Protein AF-A0A8K0G6V4-F1 (afdb_monomer_lite)

Organism: Ignelater luminosus (NCBI:txid2038154)

Sequence (110 aa):
MFDECNIEEMDIKRMWDYFKDILRESAKLVYGVTKINKNKKETPRWNGEIKKEVKMKKEKGKRYPAESTNSRYNEYKEQRNKVKEMVKETKKKSWEDFREKMEENYFARY

Radius of gyration: 21.43 Å; chains: 1; bounding box: 47×24×61 Å

Foldseek 3Di:
DDPLDDPVPDDPVVVVVVLVVLLVVLVCQQQPDDDDDDDDGPRVLPDPVLVVLVVVLVVLVVVCVVPVDPVSVVVNVVSVVVSVVSSVVSNVVSVVSSVVSSVCVVPVND

pLDDT: mean 75.62, std 13.73, range [40.5, 92.75]

Secondary structure (DSSP, 8-state):
------GGG--HHHHHHHHHHHHHHHHHHHH----SSSS----GGG-HHHHHHHHHHHHHHHHHHHH--HHHHHHHHHHHHHHHHHHHHHHHHHHHHHHHHHHHHHHTT-

Structure (mmCIF, N/CA/C/O backbone):
data_AF-A0A8K0G6V4-F1
#
_entry.id   AF-A0A8K0G6V4-F1
#
loop_
_atom_site.group_PDB
_atom_site.id
_atom_site.type_symbol
_atom_site.label_atom_id
_atom_site.label_alt_id
_atom_site.label_comp_id
_atom_site.label_asym_id
_atom_site.label_entity_id
_atom_site.label_seq_id
_atom_site.pdbx_PDB_ins_code
_atom_site.Cartn_x
_atom_site.Cartn_y
_atom_site.Cartn_z
_atom_site.occupancy
_atom_site.B_iso_or_equiv
_atom_site.auth_seq_id
_atom_site.auth_comp_id
_atom_site.auth_asym_id
_atom_site.auth_atom_id
_atom_site.pdbx_PDB_model_num
ATOM 1 N N . MET A 1 1 ? 18.359 -11.298 -20.439 1.00 40.50 1 MET A N 1
ATOM 2 C CA . MET A 1 1 ? 19.479 -11.074 -21.367 1.00 40.50 1 MET A CA 1
ATOM 3 C C . MET A 1 1 ? 19.068 -9.886 -22.215 1.00 40.50 1 MET A C 1
ATOM 5 O O . MET A 1 1 ? 18.285 -10.060 -23.134 1.00 40.50 1 MET A O 1
ATOM 9 N N . PHE A 1 2 ? 19.403 -8.677 -21.768 1.00 47.03 2 PHE A N 1
ATOM 10 C CA . PHE A 1 2 ? 19.120 -7.453 -22.514 1.00 47.03 2 PHE A CA 1
ATOM 11 C C . PHE A 1 2 ? 20.472 -6.875 -22.888 1.00 47.03 2 PHE A C 1
ATOM 13 O O . PHE A 1 2 ? 21.186 -6.407 -22.003 1.00 47.03 2 PHE A O 1
ATOM 20 N N . ASP A 1 3 ? 20.807 -6.999 -24.170 1.00 45.59 3 ASP A N 1
ATOM 21 C CA . ASP A 1 3 ? 22.006 -6.424 -24.768 1.00 45.59 3 ASP A CA 1
ATOM 22 C C . ASP A 1 3 ? 22.134 -4.942 -24.392 1.00 45.59 3 ASP A C 1
ATOM 24 O O . ASP A 1 3 ? 21.137 -4.211 -24.263 1.00 45.59 3 ASP A O 1
ATOM 28 N N . GLU A 1 4 ? 23.378 -4.526 -24.177 1.00 53.75 4 GLU A N 1
ATOM 29 C CA . GLU A 1 4 ? 23.815 -3.140 -24.031 1.00 53.75 4 GLU A CA 1
ATOM 30 C C . GLU A 1 4 ? 23.344 -2.351 -25.263 1.00 53.75 4 GLU A C 1
ATOM 32 O O . GLU A 1 4 ? 23.960 -2.367 -26.321 1.00 53.75 4 GLU A O 1
ATOM 37 N N . CYS A 1 5 ? 22.170 -1.723 -25.163 1.00 50.25 5 CYS A N 1
ATOM 38 C CA . CYS A 1 5 ? 21.566 -0.995 -26.274 1.00 50.25 5 CYS A CA 1
ATOM 39 C C . CYS A 1 5 ? 21.985 0.466 -26.141 1.00 50.25 5 CYS A C 1
ATOM 41 O O . CYS A 1 5 ? 21.514 1.159 -25.233 1.00 50.25 5 CYS A O 1
ATOM 43 N N . ASN A 1 6 ? 22.888 0.888 -27.024 1.00 59.03 6 ASN A N 1
ATOM 44 C CA . ASN A 1 6 ? 23.411 2.242 -27.101 1.00 59.03 6 ASN A CA 1
ATOM 45 C C . ASN A 1 6 ? 22.287 3.194 -27.554 1.00 59.03 6 ASN A C 1
ATOM 47 O O . ASN A 1 6 ? 21.746 3.053 -28.652 1.00 59.03 6 ASN A O 1
ATOM 51 N N . ILE A 1 7 ? 21.868 4.108 -26.674 1.00 60.25 7 ILE A N 1
ATOM 52 C CA . ILE A 1 7 ? 20.683 4.964 -26.875 1.00 60.25 7 ILE A CA 1
ATOM 53 C C . ILE A 1 7 ? 20.889 5.932 -28.055 1.00 60.25 7 ILE A C 1
AT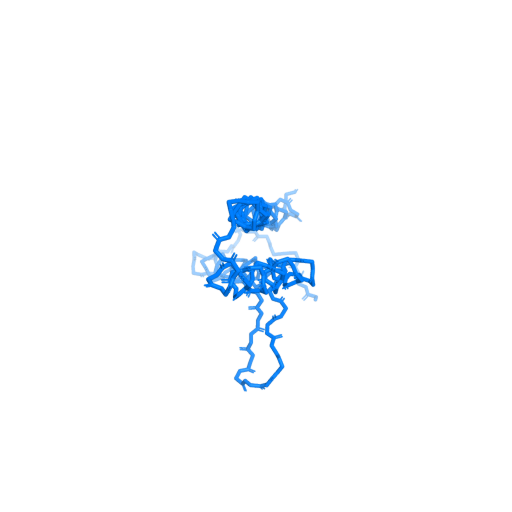OM 55 O O . ILE A 1 7 ? 19.922 6.318 -28.709 1.00 60.25 7 ILE A O 1
ATOM 59 N N . GLU A 1 8 ? 22.142 6.266 -28.366 1.00 61.62 8 GLU A N 1
ATOM 60 C CA . GLU A 1 8 ? 22.521 7.231 -29.405 1.00 61.62 8 GLU A CA 1
ATOM 61 C C . GLU A 1 8 ? 22.237 6.752 -30.842 1.00 61.62 8 GLU A C 1
ATOM 63 O O . GLU A 1 8 ? 22.117 7.575 -31.745 1.00 61.62 8 GLU A O 1
ATOM 68 N N . GLU A 1 9 ? 22.041 5.446 -31.061 1.00 64.75 9 GLU A N 1
ATOM 69 C CA . GLU A 1 9 ? 21.703 4.874 -32.378 1.00 64.75 9 GLU A CA 1
ATOM 70 C C . GLU A 1 9 ? 20.206 4.536 -32.538 1.00 64.75 9 GLU A C 1
ATOM 72 O O . GLU A 1 9 ? 19.779 3.950 -33.539 1.00 64.75 9 GLU A O 1
ATOM 77 N N . MET A 1 10 ? 19.370 4.865 -31.547 1.00 68.25 10 MET A N 1
ATOM 78 C CA . MET A 1 10 ? 17.959 4.483 -31.551 1.00 68.25 10 MET A CA 1
ATOM 79 C C . MET A 1 10 ? 17.080 5.515 -32.269 1.00 68.25 10 MET A C 1
ATOM 81 O O . MET A 1 10 ? 17.034 6.684 -31.907 1.00 68.25 10 MET A O 1
ATOM 85 N N . ASP A 1 11 ? 16.278 5.049 -33.231 1.00 82.38 11 ASP A N 1
ATOM 86 C CA . ASP A 1 11 ? 15.158 5.826 -33.775 1.00 82.38 11 ASP A CA 1
ATOM 87 C C . ASP A 1 11 ? 14.191 6.251 -32.648 1.00 82.38 11 ASP A C 1
ATOM 89 O O . ASP A 1 11 ? 13.949 5.497 -31.697 1.00 82.38 11 ASP A O 1
ATOM 93 N N . ILE A 1 12 ? 13.582 7.434 -32.781 1.00 82.56 12 ILE A N 1
ATOM 94 C CA . ILE A 1 12 ? 12.685 8.059 -31.790 1.00 82.56 12 ILE A CA 1
ATOM 95 C C . ILE A 1 12 ? 11.589 7.085 -31.350 1.00 82.56 12 ILE A C 1
ATOM 97 O O . ILE A 1 12 ? 11.230 7.014 -30.172 1.00 82.56 12 ILE A O 1
ATOM 101 N N . LYS A 1 13 ? 11.071 6.285 -32.288 1.00 81.94 13 LYS A N 1
ATOM 102 C CA . LYS A 1 13 ? 10.049 5.278 -31.997 1.00 81.94 13 LYS A CA 1
ATOM 103 C C . LYS A 1 13 ? 10.555 4.203 -31.033 1.00 81.94 13 LYS A C 1
ATOM 105 O O . LYS A 1 13 ? 9.843 3.842 -30.098 1.00 81.94 13 LYS A O 1
ATOM 110 N N . ARG A 1 14 ? 11.791 3.730 -31.221 1.00 79.62 14 ARG A N 1
ATOM 111 C CA . ARG A 1 14 ? 12.423 2.743 -30.335 1.00 79.62 14 ARG A CA 1
ATOM 112 C C . ARG A 1 14 ? 12.748 3.342 -28.971 1.00 79.62 14 ARG A C 1
ATOM 114 O O . ARG A 1 14 ? 12.519 2.674 -27.967 1.00 79.62 14 ARG A O 1
ATOM 121 N N . MET A 1 15 ? 13.215 4.592 -28.917 1.00 79.75 15 MET A N 1
ATOM 122 C CA . MET A 1 15 ? 13.421 5.298 -27.643 1.00 79.75 15 MET A CA 1
ATOM 123 C C . MET A 1 15 ? 12.111 5.414 -26.857 1.00 79.75 15 MET A C 1
ATOM 125 O O . MET A 1 15 ? 12.074 5.179 -25.649 1.00 79.75 15 MET A O 1
ATOM 129 N N . TRP A 1 16 ? 11.012 5.725 -27.548 1.00 83.44 16 TRP A N 1
ATOM 130 C CA . TRP A 1 16 ? 9.694 5.824 -26.931 1.00 83.44 16 TRP A CA 1
ATOM 131 C C . TRP A 1 16 ? 9.171 4.477 -26.423 1.00 83.44 16 TRP A C 1
ATOM 133 O O . TRP A 1 16 ? 8.609 4.400 -25.328 1.00 83.44 16 TRP A O 1
ATOM 143 N N . ASP A 1 17 ? 9.350 3.405 -27.197 1.00 83.69 17 ASP A N 1
ATOM 144 C CA . ASP A 1 17 ? 8.994 2.050 -26.771 1.00 83.69 17 ASP A CA 1
ATOM 145 C C . ASP A 1 17 ? 9.796 1.624 -25.535 1.00 83.69 17 ASP A C 1
ATOM 147 O O . ASP A 1 17 ? 9.207 1.174 -24.551 1.00 83.69 17 ASP A O 1
ATOM 151 N N . TYR A 1 18 ? 11.100 1.900 -25.525 1.00 80.75 18 TYR A N 1
ATOM 152 C CA . TYR A 1 18 ? 11.975 1.628 -24.387 1.00 80.75 18 TYR A CA 1
ATOM 153 C C . TYR A 1 18 ? 11.564 2.391 -23.120 1.00 80.75 18 TYR A C 1
ATOM 155 O O . TYR A 1 18 ? 11.424 1.801 -22.048 1.00 80.75 18 TYR A O 1
ATOM 163 N N . PHE A 1 19 ? 11.285 3.693 -23.235 1.00 82.62 19 PHE A N 1
ATOM 164 C CA . PHE A 1 19 ? 10.811 4.497 -22.106 1.00 82.62 19 PHE A CA 1
ATOM 165 C C . PHE A 1 19 ? 9.507 3.948 -21.511 1.00 82.62 19 PHE A C 1
ATOM 167 O O . PHE A 1 19 ? 9.363 3.849 -20.289 1.00 82.62 19 PHE A O 1
ATOM 174 N N . LYS A 1 20 ? 8.554 3.549 -22.366 1.00 85.31 20 LYS A N 1
ATOM 175 C CA . LYS A 1 20 ? 7.296 2.936 -21.913 1.00 85.31 20 LYS A CA 1
ATOM 176 C C . LYS A 1 20 ? 7.536 1.632 -21.160 1.00 85.31 20 LYS A C 1
ATOM 178 O O . LYS A 1 20 ? 6.799 1.354 -20.213 1.00 85.31 20 LYS A O 1
ATOM 183 N N . ASP A 1 21 ? 8.530 0.850 -21.562 1.00 84.50 21 ASP A N 1
ATOM 184 C CA . ASP A 1 21 ? 8.856 -0.408 -20.899 1.00 84.50 21 ASP A CA 1
ATOM 185 C C . ASP A 1 21 ? 9.514 -0.180 -19.535 1.00 84.50 21 ASP A C 1
ATOM 187 O O . ASP A 1 21 ? 9.054 -0.776 -18.560 1.00 84.50 21 ASP A O 1
ATOM 191 N N . ILE A 1 22 ? 10.458 0.763 -19.407 1.00 82.88 22 ILE A N 1
ATOM 192 C CA . ILE A 1 22 ? 10.994 1.166 -18.091 1.00 82.88 22 ILE A CA 1
ATOM 193 C C . ILE A 1 22 ? 9.855 1.637 -17.182 1.00 82.88 22 ILE A C 1
ATOM 195 O O . ILE A 1 22 ? 9.731 1.188 -16.043 1.00 82.88 22 ILE A O 1
ATOM 199 N N . LEU A 1 23 ? 8.975 2.503 -17.691 1.00 84.00 23 LEU A N 1
ATOM 200 C CA . LEU A 1 23 ? 7.850 3.025 -16.918 1.00 84.00 23 LEU A CA 1
ATOM 201 C C . LEU A 1 23 ? 6.920 1.899 -16.450 1.00 84.00 23 LEU A C 1
ATOM 203 O O . LEU A 1 23 ? 6.461 1.902 -15.303 1.00 84.00 23 LEU A O 1
ATOM 207 N N . ARG A 1 24 ? 6.655 0.912 -17.314 1.00 83.31 24 ARG A N 1
ATOM 208 C CA . ARG A 1 24 ? 5.861 -0.272 -16.967 1.00 83.31 24 ARG A CA 1
ATOM 209 C C . ARG A 1 24 ? 6.543 -1.117 -15.901 1.00 83.31 24 ARG A C 1
ATOM 211 O O . ARG A 1 24 ? 5.870 -1.471 -14.936 1.00 83.31 24 ARG A O 1
ATOM 218 N N . GLU A 1 25 ? 7.826 -1.438 -16.045 1.00 80.88 25 GLU A N 1
ATOM 219 C CA . GLU A 1 25 ? 8.558 -2.252 -15.065 1.00 80.88 25 GLU A CA 1
ATOM 220 C C . GLU A 1 25 ? 8.646 -1.555 -13.702 1.00 80.88 25 GLU A C 1
ATOM 222 O O . GLU A 1 25 ? 8.273 -2.148 -12.685 1.00 80.88 25 GLU A O 1
ATOM 227 N N . SER A 1 26 ? 8.982 -0.264 -13.673 1.00 79.56 26 SER A N 1
ATOM 228 C CA . SER A 1 26 ? 8.976 0.540 -12.444 1.00 79.56 26 SER A CA 1
ATOM 229 C C . SER A 1 26 ? 7.586 0.565 -11.793 1.00 79.56 26 SER A C 1
ATOM 231 O O . SER A 1 26 ? 7.446 0.421 -10.576 1.00 79.56 26 SER A O 1
ATOM 233 N N . ALA A 1 27 ? 6.511 0.663 -12.585 1.00 79.00 27 ALA A N 1
ATOM 234 C CA . ALA A 1 27 ? 5.147 0.666 -12.054 1.00 79.00 27 ALA A CA 1
ATOM 235 C C . ALA A 1 27 ? 4.734 -0.692 -11.457 1.00 79.00 27 ALA A C 1
ATOM 237 O O . ALA A 1 27 ? 3.994 -0.729 -10.465 1.00 79.00 27 ALA A O 1
ATOM 238 N N . LYS A 1 28 ? 5.212 -1.811 -12.020 1.00 78.81 28 LYS A N 1
ATOM 239 C CA . LYS A 1 28 ? 4.941 -3.157 -11.489 1.00 78.81 28 LYS A CA 1
ATOM 240 C C . LYS A 1 28 ? 5.483 -3.329 -10.069 1.00 78.81 28 LYS A C 1
ATOM 242 O O . LYS A 1 28 ? 4.804 -3.961 -9.258 1.00 78.81 28 LYS A O 1
ATOM 247 N N . LEU A 1 29 ? 6.629 -2.722 -9.753 1.00 72.31 29 LEU A N 1
ATOM 248 C CA . LEU A 1 29 ? 7.223 -2.748 -8.411 1.00 72.31 29 LEU A CA 1
ATOM 249 C C . LEU A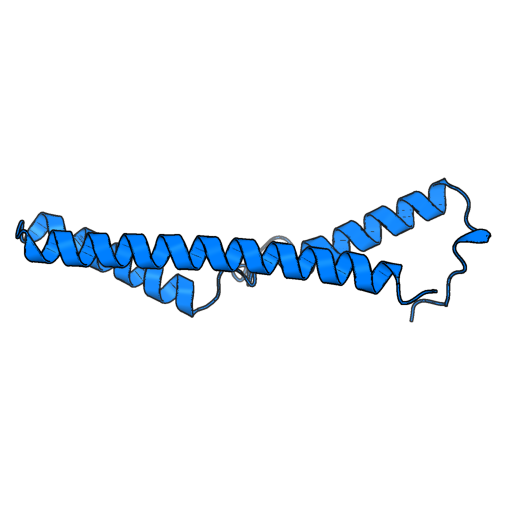 1 29 ? 6.330 -2.048 -7.377 1.00 72.31 29 LEU A C 1
ATOM 251 O O . LEU A 1 29 ? 6.120 -2.561 -6.284 1.00 72.31 29 LEU A O 1
ATOM 255 N N . VAL A 1 30 ? 5.722 -0.918 -7.740 1.00 71.19 30 VAL A N 1
ATOM 256 C CA . VAL A 1 30 ? 4.888 -0.126 -6.818 1.00 71.19 30 VAL A CA 1
ATOM 257 C C . VAL A 1 30 ? 3.487 -0.698 -6.643 1.00 71.19 30 VAL A C 1
ATOM 259 O O . VAL A 1 30 ? 2.941 -0.731 -5.536 1.00 71.19 30 VAL A O 1
ATOM 262 N N . TYR A 1 31 ? 2.854 -1.087 -7.750 1.00 70.38 31 TYR A N 1
ATOM 263 C CA . TYR A 1 31 ? 1.422 -1.383 -7.782 1.00 70.38 31 TYR A CA 1
ATOM 264 C C . TYR A 1 31 ? 1.110 -2.887 -7.698 1.00 70.38 31 TYR A C 1
ATOM 266 O O . TYR A 1 31 ? -0.019 -3.251 -7.331 1.00 70.38 31 TYR A O 1
ATOM 274 N N . GLY A 1 32 ? 2.109 -3.749 -7.921 1.00 64.88 32 GLY A N 1
ATOM 275 C CA . GLY A 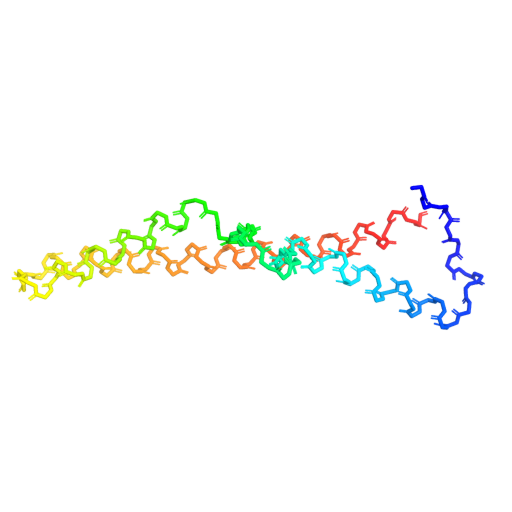1 32 ? 1.957 -5.198 -8.039 1.00 64.88 32 GLY A CA 1
ATOM 276 C C . GLY A 1 32 ? 1.266 -5.598 -9.349 1.00 64.88 32 GLY A C 1
ATOM 277 O O . GLY A 1 32 ? 0.430 -4.868 -9.884 1.00 64.88 32 GLY A O 1
ATOM 278 N N . VAL A 1 33 ? 1.592 -6.779 -9.877 1.00 64.75 33 VAL A N 1
ATOM 279 C CA . VAL A 1 33 ? 1.033 -7.290 -11.145 1.00 64.75 33 VAL A CA 1
ATOM 280 C C . VAL A 1 33 ? -0.123 -8.248 -10.864 1.00 64.75 33 VAL A C 1
ATOM 282 O O . VAL A 1 33 ? -0.093 -9.007 -9.899 1.00 64.75 33 VAL A O 1
ATOM 285 N N . THR A 1 34 ? -1.174 -8.241 -11.686 1.00 57.53 34 THR 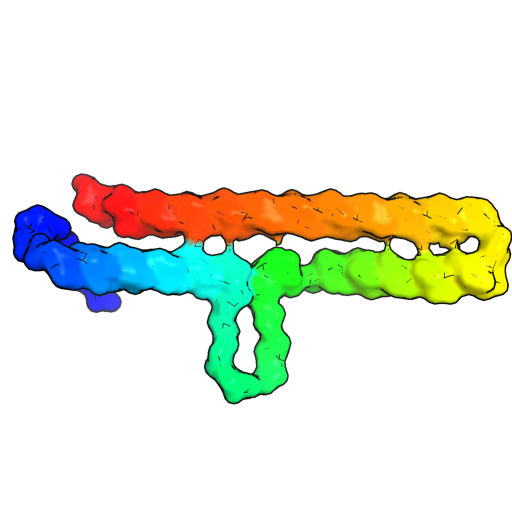A N 1
ATOM 286 C CA . THR A 1 34 ? -2.243 -9.250 -11.606 1.00 57.53 34 THR A CA 1
ATOM 287 C C . THR A 1 34 ? -2.612 -9.728 -13.004 1.00 57.53 34 THR A C 1
ATOM 289 O O . THR A 1 34 ? -3.126 -8.954 -13.806 1.00 57.53 34 THR A O 1
ATOM 292 N N . LYS A 1 35 ? -2.398 -11.019 -13.282 1.00 54.94 35 LYS A N 1
ATOM 293 C CA . LYS A 1 35 ? -3.091 -11.725 -14.364 1.00 54.94 35 LYS A CA 1
ATOM 294 C C . LYS A 1 35 ? -4.409 -12.221 -13.783 1.00 54.94 35 LYS A C 1
ATOM 296 O O . LYS A 1 35 ? -4.394 -13.065 -12.902 1.00 54.94 35 LYS A O 1
ATOM 301 N N . ILE A 1 36 ? -5.503 -11.580 -14.185 1.00 55.81 36 ILE A N 1
ATOM 302 C CA . ILE A 1 36 ? -6.896 -12.056 -14.167 1.00 55.81 36 ILE A CA 1
ATOM 303 C C . ILE A 1 36 ? -7.106 -13.317 -13.272 1.00 55.81 36 ILE A C 1
ATOM 305 O O . ILE A 1 36 ? -7.204 -14.423 -13.787 1.00 55.81 36 ILE A O 1
ATOM 309 N N . ASN A 1 37 ? -7.196 -13.123 -11.937 1.00 48.88 37 ASN A N 1
ATOM 310 C CA . ASN A 1 37 ? -7.580 -14.087 -10.866 1.00 48.88 37 ASN A CA 1
ATOM 311 C C . ASN A 1 37 ? -6.554 -15.198 -10.448 1.00 48.88 37 ASN A C 1
ATOM 313 O O . ASN A 1 37 ? -5.970 -15.845 -11.299 1.00 48.88 37 ASN A O 1
ATOM 317 N N . LYS A 1 38 ? -6.284 -15.547 -9.162 1.00 49.16 38 LYS A N 1
ATOM 318 C CA . LYS A 1 38 ? -7.130 -15.518 -7.935 1.00 49.16 38 LYS A CA 1
ATOM 319 C C . LYS A 1 38 ? -6.469 -15.197 -6.569 1.00 49.16 38 LYS A C 1
ATOM 321 O O . LYS A 1 38 ? -7.223 -15.062 -5.610 1.00 49.16 38 LYS A O 1
ATOM 326 N N . ASN A 1 39 ? -5.154 -15.030 -6.407 1.00 51.34 39 ASN A N 1
ATOM 327 C CA . ASN A 1 39 ? -4.594 -14.742 -5.069 1.00 51.34 39 ASN A CA 1
ATOM 328 C C . ASN A 1 39 ? -4.148 -13.281 -4.928 1.00 51.34 39 ASN A C 1
ATOM 330 O O . ASN A 1 39 ? -3.460 -12.733 -5.783 1.00 51.34 39 ASN A O 1
ATOM 334 N N . LYS A 1 40 ? -4.675 -12.637 -3.874 1.00 55.34 40 LYS A N 1
ATOM 335 C CA . LYS A 1 40 ? -4.640 -11.192 -3.595 1.00 55.34 40 LYS A CA 1
ATOM 336 C C . LYS A 1 40 ? -3.277 -10.564 -3.876 1.00 55.34 40 LYS A C 1
ATOM 338 O O . LYS A 1 40 ? -2.264 -11.068 -3.414 1.00 55.34 40 LYS A O 1
ATOM 343 N N . LYS A 1 41 ? -3.313 -9.387 -4.513 1.00 55.19 41 LYS A N 1
ATOM 344 C CA . LYS A 1 41 ? -2.169 -8.488 -4.711 1.00 55.19 41 LYS A CA 1
ATOM 345 C C . LYS A 1 41 ? -1.275 -8.438 -3.469 1.00 55.19 41 LYS A C 1
ATOM 347 O O . LYS A 1 41 ? -1.710 -7.966 -2.413 1.00 55.19 41 LYS A O 1
ATOM 352 N N . GLU A 1 42 ? -0.015 -8.807 -3.634 1.00 55.41 42 GLU A N 1
ATOM 353 C CA . GLU A 1 42 ? 1.062 -8.321 -2.779 1.00 55.41 42 GLU A CA 1
ATOM 354 C C . GLU A 1 42 ? 1.545 -6.999 -3.364 1.00 55.41 42 GLU A C 1
ATOM 356 O O . GLU A 1 42 ? 2.629 -6.887 -3.917 1.00 55.41 42 GLU A O 1
ATOM 361 N N . THR A 1 43 ? 0.688 -5.974 -3.317 1.00 63.12 43 THR A N 1
ATOM 362 C CA . THR A 1 43 ? 1.208 -4.619 -3.491 1.00 63.12 43 THR A CA 1
ATOM 363 C C . THR A 1 43 ? 2.134 -4.385 -2.299 1.00 63.12 43 THR A C 1
ATOM 365 O O . THR A 1 43 ? 1.636 -4.505 -1.175 1.00 63.12 43 THR A O 1
ATOM 368 N N . PRO A 1 44 ? 3.423 -4.052 -2.482 1.00 65.19 44 PRO A N 1
ATOM 369 C CA . PRO A 1 44 ? 4.367 -3.926 -1.365 1.00 65.19 44 PRO A CA 1
ATOM 370 C C . PRO A 1 44 ? 3.872 -2.970 -0.275 1.00 65.19 44 PRO A C 1
ATOM 372 O O . PRO A 1 44 ? 4.037 -3.219 0.918 1.00 65.19 44 PRO A O 1
ATOM 375 N N . ARG A 1 45 ? 3.106 -1.944 -0.674 1.00 66.06 45 ARG A N 1
ATOM 376 C CA . ARG A 1 45 ? 2.449 -1.001 0.245 1.00 66.06 45 ARG A CA 1
ATOM 377 C C . ARG A 1 45 ? 1.324 -1.578 1.122 1.00 66.06 45 ARG A C 1
ATOM 379 O O . ARG A 1 45 ? 0.771 -0.873 1.958 1.00 66.06 45 ARG A O 1
ATOM 386 N N . TRP A 1 46 ? 0.918 -2.824 0.892 1.00 69.62 46 TRP A N 1
ATOM 387 C CA . TRP A 1 46 ? -0.092 -3.576 1.643 1.00 69.62 46 TRP A CA 1
ATOM 388 C C . TRP A 1 46 ? 0.555 -4.790 2.319 1.00 69.62 46 TRP A C 1
ATOM 390 O O . TRP A 1 46 ? 0.104 -5.935 2.166 1.00 69.62 46 TRP A O 1
ATOM 400 N N . ASN A 1 47 ? 1.617 -4.526 3.078 1.00 76.06 47 ASN A N 1
ATOM 401 C CA . ASN A 1 47 ? 2.313 -5.531 3.869 1.00 76.06 47 ASN A CA 1
ATOM 402 C C . ASN A 1 47 ? 1.429 -6.081 5.016 1.00 76.06 47 ASN A C 1
ATOM 404 O O . ASN A 1 47 ? 0.344 -5.563 5.323 1.00 76.06 47 ASN A O 1
ATOM 408 N N . GLY A 1 48 ? 1.867 -7.190 5.619 1.00 79.19 48 GLY A N 1
ATOM 409 C CA . GLY A 1 48 ? 1.140 -7.859 6.704 1.00 79.19 48 GLY A CA 1
ATOM 410 C C . GLY A 1 48 ? 0.905 -6.961 7.924 1.00 79.19 48 GLY A C 1
ATOM 411 O O . GLY A 1 48 ? -0.137 -7.061 8.571 1.00 79.19 48 GLY A O 1
ATOM 412 N N . GLU A 1 49 ? 1.824 -6.035 8.184 1.00 83.25 49 GLU A N 1
ATOM 413 C CA . GLU A 1 49 ? 1.772 -5.100 9.306 1.00 83.25 49 GLU A CA 1
ATOM 414 C C . GLU A 1 49 ? 0.646 -4.066 9.154 1.00 83.25 49 GLU A C 1
ATOM 416 O O . GLU A 1 49 ? -0.235 -3.978 10.011 1.00 83.25 49 GLU A O 1
ATOM 421 N N . ILE A 1 50 ? 0.562 -3.371 8.014 1.00 84.88 50 ILE A N 1
ATOM 422 C CA . ILE A 1 50 ? -0.522 -2.414 7.734 1.00 84.88 50 ILE A CA 1
ATOM 423 C C . ILE A 1 50 ? -1.875 -3.128 7.745 1.00 84.88 50 ILE A C 1
ATOM 425 O O . ILE A 1 50 ? -2.861 -2.608 8.274 1.00 84.88 50 ILE A O 1
ATOM 429 N N . LYS A 1 51 ? -1.942 -4.351 7.203 1.00 85.06 51 LYS A N 1
ATOM 430 C CA . LYS A 1 51 ? -3.159 -5.178 7.242 1.00 85.06 51 LYS A CA 1
ATOM 431 C C . LYS A 1 51 ? -3.582 -5.494 8.682 1.00 85.06 51 LYS A C 1
ATOM 433 O O . LYS A 1 51 ? -4.772 -5.378 8.993 1.00 85.06 51 LYS A O 1
ATOM 438 N N . LYS A 1 52 ? -2.634 -5.852 9.555 1.00 88.19 52 LYS A N 1
ATOM 439 C CA . LYS A 1 52 ? -2.870 -6.120 10.984 1.00 88.19 52 LYS A CA 1
ATOM 440 C C . LYS A 1 52 ? -3.412 -4.878 11.692 1.00 88.19 52 LYS A C 1
ATOM 442 O O . LYS A 1 52 ? -4.441 -4.948 12.359 1.00 88.19 52 LYS A O 1
ATOM 447 N N . GLU A 1 53 ? -2.801 -3.725 11.464 1.00 89.94 53 GLU A N 1
ATOM 448 C CA . GLU A 1 53 ? -3.177 -2.464 12.109 1.00 89.94 53 GLU A CA 1
ATOM 449 C C . GLU A 1 53 ? -4.523 -1.914 11.603 1.00 89.94 53 GLU A C 1
ATOM 451 O O . GLU A 1 53 ? -5.321 -1.373 12.376 1.00 89.94 53 GLU A O 1
ATOM 456 N N . VAL A 1 54 ? -4.843 -2.118 10.320 1.00 88.94 54 VAL A N 1
ATOM 457 C CA . VAL A 1 54 ? -6.175 -1.834 9.759 1.00 88.94 54 VAL A CA 1
ATOM 458 C C . VAL A 1 54 ? -7.234 -2.763 10.357 1.00 88.94 54 VAL A C 1
ATOM 460 O O . VAL A 1 54 ? -8.354 -2.315 10.621 1.00 88.94 54 VAL A O 1
ATOM 463 N N . LYS A 1 55 ? -6.906 -4.040 10.594 1.00 90.81 55 LYS A N 1
ATOM 464 C CA . LYS A 1 55 ? -7.805 -4.981 11.277 1.00 90.81 55 LYS A CA 1
ATOM 465 C C . LYS A 1 55 ? -8.078 -4.517 12.711 1.00 90.81 55 LYS A C 1
ATOM 467 O O . LYS A 1 55 ? -9.243 -4.376 13.074 1.00 90.81 55 LYS A O 1
ATOM 472 N N . MET A 1 56 ? -7.038 -4.146 13.458 1.00 89.31 56 MET A N 1
ATOM 473 C CA . MET A 1 56 ? -7.166 -3.592 14.814 1.00 89.31 56 MET A CA 1
ATOM 474 C C . MET A 1 56 ? -7.988 -2.299 14.843 1.00 89.31 56 MET A C 1
ATOM 476 O O . MET A 1 56 ? -8.852 -2.134 15.701 1.00 89.31 56 MET A O 1
ATOM 480 N N . LYS A 1 57 ? -7.796 -1.395 13.869 1.00 91.75 57 LYS A N 1
ATOM 481 C CA . LYS A 1 57 ? -8.637 -0.196 13.715 1.00 91.75 57 LYS A CA 1
ATOM 482 C C . LYS A 1 57 ? -10.114 -0.566 13.566 1.00 91.75 57 LYS A C 1
ATOM 484 O O . LYS A 1 57 ? -10.963 0.065 14.192 1.00 91.75 57 LYS A O 1
ATOM 489 N N . LYS A 1 58 ? -10.431 -1.564 12.733 1.00 89.31 58 LYS A N 1
ATOM 490 C CA . LYS A 1 58 ? -11.814 -2.030 12.536 1.00 89.31 58 LYS A CA 1
ATOM 491 C C . LYS A 1 58 ? -12.387 -2.644 13.812 1.00 89.31 58 LYS A C 1
ATOM 493 O O . LYS A 1 58 ? -13.538 -2.378 14.130 1.00 89.31 58 LYS A O 1
ATOM 498 N N . GLU A 1 59 ? -11.603 -3.432 14.539 1.00 89.06 59 GLU A N 1
ATOM 499 C CA . GLU A 1 59 ? -12.019 -4.038 15.809 1.00 89.06 59 GLU A CA 1
ATOM 500 C C . GLU A 1 59 ? -12.305 -2.974 16.877 1.00 89.06 59 GLU A C 1
ATOM 502 O O . GLU A 1 59 ? -13.389 -2.973 17.456 1.00 89.06 59 GLU A O 1
ATOM 507 N N . LYS A 1 60 ? -11.402 -2.003 17.067 1.00 86.00 60 LYS A N 1
ATOM 508 C CA . LYS A 1 60 ? -11.611 -0.875 17.994 1.00 86.00 60 LYS A CA 1
ATOM 509 C C . LYS A 1 60 ? -12.811 -0.010 17.592 1.00 86.00 60 LYS A C 1
ATOM 511 O O . LYS A 1 60 ? -13.616 0.358 18.441 1.00 86.00 60 LYS A O 1
ATOM 516 N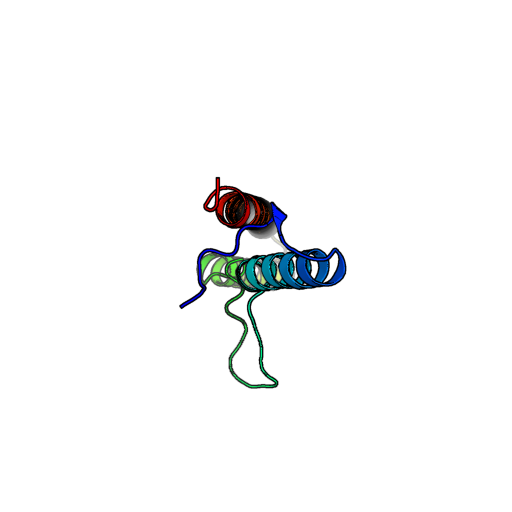 N . GLY A 1 61 ? -12.984 0.244 16.293 1.00 85.31 61 GLY A N 1
ATOM 517 C CA . GLY A 1 61 ? -14.131 0.988 15.766 1.00 85.31 61 GLY A CA 1
ATOM 518 C C . GLY A 1 61 ? -15.476 0.276 15.951 1.00 85.31 61 GLY A C 1
ATOM 519 O O . GLY A 1 61 ? -16.492 0.948 16.061 1.00 85.31 61 GLY A O 1
ATOM 520 N N . LYS A 1 62 ? -15.495 -1.063 16.023 1.00 86.25 62 LYS A N 1
ATOM 521 C CA . LYS A 1 62 ? -16.700 -1.844 16.358 1.00 86.25 62 LYS A CA 1
ATOM 522 C C . LYS A 1 62 ? -17.007 -1.856 17.856 1.00 86.25 62 LYS A C 1
ATOM 524 O O . LYS A 1 62 ? -18.171 -1.947 18.220 1.00 86.25 62 LYS A O 1
ATOM 529 N N . ARG A 1 63 ? -15.981 -1.786 18.710 1.00 80.69 63 ARG A N 1
ATOM 530 C CA . ARG A 1 63 ? -16.134 -1.795 20.176 1.00 80.69 63 ARG A CA 1
ATOM 531 C C . ARG A 1 63 ? -16.604 -0.451 20.730 1.00 80.69 63 ARG A C 1
ATOM 533 O O . ARG A 1 63 ? -17.421 -0.427 21.640 1.00 80.69 63 ARG A O 1
ATOM 540 N N . TYR A 1 64 ? -16.135 0.659 20.162 1.00 74.94 64 TYR A N 1
ATOM 541 C CA . TYR A 1 64 ? -16.487 2.001 20.638 1.00 74.94 64 TYR A CA 1
ATOM 542 C C . TYR A 1 64 ? -18.011 2.271 20.726 1.00 74.94 64 TYR A C 1
ATOM 544 O O . TYR A 1 64 ? -18.452 2.701 21.792 1.00 74.94 64 TYR A O 1
ATOM 552 N N . PRO A 1 65 ? -18.833 1.984 19.694 1.00 69.69 65 PRO A N 1
ATOM 553 C CA . PRO A 1 65 ? -20.274 2.241 19.743 1.00 69.69 65 PRO A CA 1
ATOM 554 C C . PRO A 1 65 ? -21.025 1.385 20.770 1.00 69.69 65 PRO A C 1
ATOM 556 O O . PRO A 1 65 ? -22.107 1.771 21.192 1.00 69.69 65 PRO A O 1
ATOM 559 N N . ALA A 1 66 ? -20.472 0.230 21.155 1.00 65.88 66 ALA A N 1
ATOM 560 C CA . ALA A 1 66 ? -21.112 -0.705 22.079 1.00 65.88 66 ALA A CA 1
ATOM 561 C C . ALA A 1 66 ? -20.896 -0.339 23.559 1.00 65.88 66 ALA A C 1
ATOM 563 O O . ALA A 1 66 ? -21.733 -0.660 24.392 1.00 65.88 66 ALA A O 1
ATOM 564 N N . GLU A 1 67 ? -19.789 0.336 23.890 1.00 63.03 67 GLU A N 1
ATOM 565 C CA . GLU A 1 67 ? -19.392 0.629 25.279 1.00 63.03 67 GLU A CA 1
ATOM 566 C C . GLU A 1 67 ? -19.363 2.140 25.603 1.00 63.03 67 GLU A C 1
ATOM 568 O O . GLU A 1 67 ? -19.064 2.505 26.736 1.00 63.03 67 GLU A O 1
ATOM 573 N N . SER A 1 68 ? -19.633 3.016 24.617 1.00 63.09 68 SER A N 1
ATOM 574 C CA . SER A 1 68 ? -19.757 4.496 24.667 1.00 63.09 68 SER A CA 1
ATOM 575 C C . SER A 1 68 ? -18.900 5.243 25.710 1.00 63.09 68 SER A C 1
ATOM 577 O O . SER A 1 68 ? -19.299 6.275 26.251 1.00 63.09 68 SER A O 1
ATOM 579 N N . THR A 1 69 ? -17.693 4.748 25.983 1.00 75.19 69 THR A N 1
ATOM 580 C CA . THR A 1 69 ? -16.782 5.311 26.982 1.00 75.19 69 THR A CA 1
ATOM 581 C C . THR A 1 69 ? -15.716 6.153 26.287 1.00 75.19 69 THR A C 1
ATOM 583 O O . THR A 1 69 ? -15.134 5.736 25.281 1.00 75.19 69 THR A O 1
ATOM 586 N N . ASN A 1 70 ? -15.408 7.327 26.844 1.00 76.19 70 ASN A N 1
ATOM 587 C CA . ASN A 1 70 ? -14.458 8.283 26.262 1.00 76.19 70 ASN A CA 1
ATOM 588 C C . ASN A 1 70 ? -13.041 7.685 26.073 1.00 76.19 70 ASN A C 1
ATOM 590 O O . ASN A 1 70 ? -12.350 7.974 25.100 1.00 76.19 70 ASN A O 1
ATOM 594 N N . SER A 1 71 ? -12.640 6.757 26.949 1.00 80.62 71 SER A N 1
ATOM 595 C CA . SER A 1 71 ? -11.389 5.990 26.830 1.00 80.62 71 SER A CA 1
ATOM 596 C C . SER A 1 71 ? -11.326 5.142 25.544 1.00 80.62 71 SER A C 1
ATOM 598 O O . SER A 1 71 ? -10.347 5.217 24.803 1.00 80.62 71 SER A O 1
ATOM 600 N N . ARG A 1 72 ? -12.404 4.430 25.184 1.00 79.56 72 ARG A N 1
ATOM 601 C CA . ARG A 1 72 ? -12.479 3.613 23.953 1.00 79.56 72 ARG A CA 1
ATOM 602 C C . ARG A 1 72 ? -12.442 4.453 22.682 1.00 79.56 72 ARG A C 1
ATOM 604 O O . ARG A 1 72 ? -11.892 4.032 21.663 1.00 79.56 72 ARG A O 1
ATOM 611 N N . TYR A 1 73 ? -13.030 5.647 22.740 1.00 82.56 73 TYR A N 1
ATOM 612 C CA . TYR A 1 73 ? -12.945 6.605 21.645 1.00 82.56 73 TYR A CA 1
ATOM 613 C C . TYR A 1 73 ? -11.498 7.047 21.405 1.00 82.56 73 TYR A C 1
ATOM 615 O O . TYR A 1 73 ? -11.038 7.045 20.259 1.00 82.56 73 TYR A O 1
ATOM 623 N N . ASN A 1 74 ? -10.760 7.349 22.476 1.00 87.31 74 ASN A N 1
ATOM 624 C CA . ASN A 1 74 ? -9.345 7.706 22.391 1.00 87.31 74 ASN A CA 1
ATOM 625 C C . ASN A 1 74 ? -8.503 6.548 21.832 1.00 87.31 74 ASN A C 1
ATOM 627 O O . ASN A 1 74 ? -7.758 6.762 20.875 1.00 87.31 74 ASN A O 1
ATOM 631 N N . GLU A 1 75 ? -8.722 5.311 22.293 1.00 87.50 75 GLU A N 1
ATOM 632 C CA . GLU A 1 75 ? -8.046 4.116 21.755 1.00 87.50 75 GLU A CA 1
ATOM 633 C C . GLU A 1 75 ? -8.275 3.935 20.241 1.00 87.50 75 GLU A C 1
ATOM 635 O O . GLU A 1 75 ? -7.362 3.558 19.492 1.00 87.50 75 GLU A O 1
ATOM 640 N N . TYR A 1 76 ? -9.503 4.179 19.766 1.00 88.62 76 TYR A N 1
ATOM 641 C CA . TYR A 1 76 ? -9.830 4.134 18.340 1.00 88.62 76 TYR A CA 1
ATOM 642 C C . TYR A 1 76 ? -9.182 5.291 17.567 1.00 88.62 76 TYR A C 1
ATOM 644 O O . TYR A 1 76 ? -8.649 5.077 16.472 1.00 88.62 76 TYR A O 1
ATOM 652 N N . LYS A 1 77 ? -9.205 6.508 18.122 1.00 89.88 77 LYS A N 1
ATOM 653 C CA . LYS A 1 77 ? -8.614 7.710 17.518 1.00 89.88 77 LYS A CA 1
ATOM 654 C C . LYS A 1 77 ? -7.106 7.554 17.329 1.00 89.88 77 LYS A C 1
ATOM 656 O O . LYS A 1 77 ? -6.607 7.808 16.231 1.00 89.88 77 LYS A O 1
ATOM 661 N N . GLU A 1 78 ? -6.401 7.078 18.349 1.00 92.50 78 GLU A N 1
ATOM 662 C CA . GLU A 1 78 ? -4.966 6.782 18.293 1.00 92.50 78 GLU A CA 1
ATOM 663 C C . GLU A 1 78 ? -4.660 5.734 17.224 1.00 92.50 78 GLU A C 1
ATOM 665 O O . GLU A 1 78 ? -3.828 5.961 16.345 1.00 92.50 78 GLU A O 1
ATOM 670 N N . GLN A 1 79 ? -5.413 4.629 17.210 1.00 91.38 79 GLN A N 1
ATOM 671 C CA . GLN A 1 79 ? -5.253 3.580 16.203 1.00 91.38 79 GLN A CA 1
ATOM 672 C C . GLN A 1 79 ? -5.502 4.094 14.779 1.00 91.38 79 GLN A C 1
ATOM 674 O O . GLN A 1 79 ? -4.806 3.719 13.834 1.00 91.38 79 GLN A O 1
ATOM 679 N N . ARG A 1 80 ? -6.506 4.957 14.599 1.00 91.19 80 ARG A N 1
ATOM 680 C CA . ARG A 1 80 ? -6.810 5.580 13.308 1.00 91.19 80 ARG A CA 1
ATOM 681 C C . ARG A 1 80 ? -5.659 6.468 12.842 1.00 91.19 80 ARG A C 1
ATOM 683 O O . ARG A 1 80 ? -5.329 6.415 11.657 1.00 91.19 80 ARG A O 1
ATOM 690 N N . ASN A 1 81 ? -5.083 7.266 13.738 1.00 92.75 81 ASN A N 1
ATOM 691 C CA . ASN A 1 81 ? -3.949 8.131 13.422 1.00 92.75 81 ASN A CA 1
ATOM 692 C C . ASN A 1 81 ? -2.708 7.304 13.078 1.00 92.75 81 ASN A C 1
ATOM 694 O O . ASN A 1 81 ? -2.112 7.541 12.033 1.00 92.75 81 ASN A O 1
ATOM 698 N N . LYS A 1 82 ? -2.413 6.257 13.858 1.00 91.94 82 LYS A N 1
ATOM 699 C CA . LYS A 1 82 ? -1.331 5.307 13.571 1.00 91.94 82 LYS A CA 1
ATOM 700 C C . LYS A 1 82 ? -1.460 4.717 12.163 1.00 91.94 82 LYS A C 1
ATOM 702 O O . LYS A 1 82 ? -0.537 4.806 11.363 1.00 91.94 82 LYS A O 1
ATOM 707 N N . VAL A 1 83 ? -2.636 4.181 11.815 1.00 90.44 83 VAL A N 1
ATOM 708 C CA . VAL A 1 83 ? -2.904 3.635 10.468 1.00 90.44 83 VAL A CA 1
ATOM 709 C C . VAL A 1 83 ? -2.760 4.697 9.378 1.00 90.44 83 VAL A C 1
ATOM 711 O O . VAL A 1 83 ? -2.265 4.391 8.296 1.00 90.44 83 VAL A O 1
ATOM 714 N N . LYS A 1 84 ? -3.199 5.934 9.634 1.00 91.25 84 LYS A N 1
ATOM 715 C CA . LYS A 1 84 ? -3.082 7.033 8.670 1.00 91.25 84 LYS A CA 1
ATOM 716 C C . LYS A 1 84 ? -1.616 7.347 8.365 1.00 91.25 84 LYS A C 1
ATOM 718 O O . LYS A 1 84 ? -1.278 7.430 7.184 1.00 91.25 84 LYS A O 1
ATOM 723 N N . GLU A 1 85 ? -0.780 7.487 9.391 1.00 92.12 85 GLU A N 1
ATOM 724 C CA . GLU A 1 85 ? 0.644 7.787 9.211 1.00 92.12 85 GLU A CA 1
ATOM 725 C C . GLU A 1 85 ? 1.378 6.626 8.541 1.00 92.12 85 GLU A C 1
ATOM 727 O O . GLU A 1 85 ? 2.009 6.845 7.512 1.00 92.12 85 GLU A O 1
ATOM 732 N N . MET A 1 86 ? 1.153 5.378 8.972 1.00 89.75 86 MET A N 1
ATOM 733 C CA . MET A 1 86 ? 1.749 4.209 8.305 1.00 89.75 86 MET A CA 1
ATOM 734 C C . MET A 1 86 ? 1.407 4.153 6.810 1.00 89.75 86 MET A C 1
ATOM 736 O O . MET A 1 86 ? 2.275 3.917 5.972 1.00 89.75 86 MET A O 1
ATOM 740 N N . VAL A 1 87 ? 0.146 4.402 6.434 1.00 86.44 87 VAL A N 1
ATOM 741 C CA . VAL A 1 87 ? -0.254 4.423 5.015 1.00 86.44 87 VAL A CA 1
ATOM 742 C C . VAL A 1 87 ? 0.414 5.576 4.262 1.00 86.44 87 VAL A C 1
ATOM 744 O O . VAL A 1 87 ? 0.751 5.419 3.087 1.00 86.44 87 VAL A O 1
ATOM 747 N N . LYS A 1 88 ? 0.590 6.735 4.903 1.00 89.19 88 LYS A N 1
ATOM 748 C CA . LYS A 1 88 ? 1.237 7.905 4.302 1.00 89.19 88 LYS A CA 1
ATOM 749 C C . LYS A 1 88 ? 2.725 7.651 4.061 1.00 89.19 88 LYS A C 1
ATOM 751 O O . LYS A 1 88 ? 3.184 7.857 2.941 1.00 89.19 88 LYS A O 1
ATOM 756 N N . GLU A 1 89 ? 3.439 7.152 5.064 1.00 88.94 89 GLU A N 1
ATOM 757 C CA . GLU A 1 89 ? 4.860 6.794 4.977 1.00 88.94 89 GLU A CA 1
ATOM 758 C C . GLU A 1 89 ? 5.095 5.713 3.933 1.00 88.94 89 GLU A C 1
ATOM 760 O O . GLU A 1 89 ? 5.948 5.857 3.064 1.00 88.94 89 GLU A O 1
ATOM 765 N N . THR A 1 90 ? 4.264 4.674 3.934 1.00 86.50 90 THR A N 1
ATOM 766 C CA . THR A 1 90 ? 4.403 3.583 2.969 1.00 86.50 90 THR A CA 1
ATOM 767 C C . THR A 1 90 ? 4.167 4.064 1.540 1.00 86.50 90 THR A C 1
ATOM 769 O O . THR A 1 90 ? 4.892 3.674 0.632 1.00 86.50 90 THR A O 1
ATOM 772 N N . LYS A 1 91 ? 3.185 4.952 1.316 1.00 84.38 91 LYS A N 1
ATOM 773 C CA . LYS A 1 91 ? 2.992 5.584 0.000 1.00 84.38 91 LYS A CA 1
ATOM 774 C C . LYS A 1 91 ? 4.194 6.424 -0.410 1.00 84.38 91 LYS A C 1
ATOM 776 O O . LYS A 1 91 ? 4.546 6.396 -1.583 1.00 84.38 91 LYS A O 1
ATOM 781 N N . LYS A 1 92 ? 4.775 7.179 0.527 1.00 88.06 92 LYS A N 1
ATOM 782 C CA . LYS A 1 92 ? 5.962 7.998 0.273 1.00 88.06 92 LYS A CA 1
ATOM 783 C C . LYS A 1 92 ? 7.133 7.111 -0.148 1.00 88.06 92 LYS A C 1
ATOM 785 O O . LYS A 1 92 ? 7.660 7.311 -1.233 1.00 88.06 92 LYS A O 1
ATOM 790 N N . LYS A 1 93 ? 7.421 6.070 0.636 1.00 86.06 93 LYS A N 1
ATOM 791 C CA . LYS A 1 93 ? 8.469 5.091 0.340 1.00 86.06 93 LYS A CA 1
ATOM 792 C C . LYS A 1 93 ? 8.259 4.419 -1.015 1.00 86.06 93 LYS A C 1
ATOM 794 O O . LYS A 1 93 ? 9.166 4.390 -1.823 1.00 86.06 93 LYS A O 1
ATOM 799 N N . SER A 1 94 ? 7.038 3.980 -1.329 1.00 82.38 94 SER A N 1
ATOM 800 C CA . SER A 1 94 ? 6.766 3.384 -2.644 1.00 82.38 94 SER A CA 1
ATOM 801 C C . SER A 1 94 ? 7.012 4.341 -3.820 1.00 82.38 94 SER A C 1
ATOM 803 O O . SER A 1 94 ? 7.320 3.882 -4.913 1.00 82.38 94 SER A O 1
ATOM 805 N N . TRP A 1 95 ? 6.848 5.653 -3.633 1.00 83.12 95 TRP A N 1
ATOM 806 C CA . TRP A 1 95 ? 7.197 6.641 -4.660 1.00 83.12 95 TRP A CA 1
ATOM 807 C C . TRP A 1 95 ? 8.701 6.901 -4.742 1.00 83.12 95 TRP A C 1
ATOM 809 O O . TRP A 1 95 ? 9.208 7.121 -5.838 1.00 83.12 95 TRP A O 1
ATOM 819 N N . GLU A 1 96 ? 9.398 6.869 -3.609 1.00 86.31 96 GLU A N 1
ATOM 820 C CA . GLU A 1 96 ? 10.862 6.936 -3.556 1.00 86.31 96 GLU A CA 1
ATOM 821 C C . GLU A 1 96 ? 11.469 5.718 -4.276 1.00 86.31 96 GLU A C 1
ATOM 823 O O . GLU A 1 96 ? 12.223 5.908 -5.227 1.00 86.31 96 GLU A O 1
ATOM 828 N N . ASP A 1 97 ? 11.015 4.500 -3.954 1.00 82.31 97 ASP A N 1
ATOM 829 C CA . ASP A 1 97 ? 11.446 3.248 -4.599 1.00 82.31 97 ASP A CA 1
ATOM 830 C C . ASP A 1 97 ? 11.198 3.272 -6.126 1.00 82.31 97 ASP A C 1
ATOM 832 O O . ASP A 1 97 ? 12.000 2.784 -6.922 1.00 82.31 97 ASP A O 1
ATOM 836 N N . PHE A 1 98 ? 10.072 3.856 -6.561 1.00 81.50 98 PHE A N 1
ATOM 837 C CA . PHE A 1 98 ? 9.764 4.035 -7.985 1.00 81.50 98 PHE A CA 1
ATOM 838 C C . PHE A 1 98 ? 10.772 4.943 -8.682 1.00 81.50 98 PHE A C 1
ATOM 840 O O . PHE A 1 98 ? 11.201 4.657 -9.799 1.00 81.50 98 PHE A O 1
ATOM 847 N N . ARG A 1 99 ? 11.103 6.065 -8.038 1.00 82.94 99 ARG A N 1
ATOM 848 C CA . ARG A 1 99 ? 12.014 7.070 -8.577 1.00 82.94 99 ARG A CA 1
ATOM 849 C C . ARG A 1 99 ? 13.425 6.511 -8.679 1.00 82.94 99 ARG A C 1
ATOM 851 O O . ARG A 1 99 ? 14.016 6.612 -9.746 1.00 82.94 99 ARG A O 1
ATOM 858 N N . GLU A 1 100 ? 13.905 5.871 -7.618 1.00 82.81 100 GLU A N 1
ATOM 859 C CA . GLU A 1 100 ? 15.217 5.222 -7.587 1.00 82.81 100 GLU A CA 1
ATOM 860 C C . GLU A 1 100 ? 15.339 4.189 -8.710 1.00 82.81 100 GLU A C 1
ATOM 862 O O . GLU A 1 100 ? 16.298 4.220 -9.470 1.00 82.81 100 GLU A O 1
ATOM 867 N N . LYS A 1 101 ? 14.317 3.353 -8.934 1.00 78.25 101 LYS A N 1
ATOM 868 C CA . LYS A 1 101 ? 14.348 2.378 -10.036 1.00 78.25 101 LYS A CA 1
ATOM 869 C C . LYS A 1 101 ? 14.267 2.991 -11.427 1.00 78.25 101 LYS A C 1
ATOM 871 O O . LYS A 1 101 ? 14.852 2.445 -12.361 1.00 78.25 101 LYS A O 1
ATOM 876 N N . MET A 1 102 ? 13.549 4.098 -11.595 1.00 77.94 102 MET A N 1
ATOM 877 C CA . MET A 1 102 ? 13.582 4.853 -12.850 1.00 77.94 102 MET A CA 1
ATOM 878 C C . MET A 1 102 ? 14.985 5.416 -13.113 1.00 77.94 102 MET A C 1
ATOM 880 O O . MET A 1 102 ? 15.457 5.336 -14.243 1.00 77.94 102 MET A O 1
ATOM 884 N N . GLU A 1 103 ? 15.644 5.947 -12.081 1.00 78.50 103 GLU A N 1
ATOM 885 C CA . GLU A 1 103 ? 16.995 6.511 -12.159 1.00 78.50 103 GLU A CA 1
ATOM 886 C C . GLU A 1 103 ? 18.054 5.419 -12.386 1.00 78.50 103 GLU A C 1
ATOM 888 O O . GLU A 1 103 ? 18.835 5.534 -13.320 1.00 78.50 103 GLU A O 1
ATOM 893 N N . GLU A 1 104 ? 18.049 4.314 -11.639 1.00 75.81 104 GLU A N 1
ATOM 894 C CA . GLU A 1 104 ? 18.984 3.193 -11.834 1.00 75.81 104 GLU A CA 1
ATOM 895 C C . GLU A 1 104 ? 18.910 2.606 -13.250 1.00 75.81 104 GLU A C 1
ATOM 897 O O . GLU A 1 104 ? 19.941 2.372 -13.874 1.00 75.81 104 GLU A O 1
ATOM 902 N N . ASN A 1 105 ? 17.706 2.398 -13.794 1.00 64.06 105 ASN A N 1
ATOM 903 C CA . ASN A 1 105 ? 17.549 1.891 -15.164 1.00 64.06 105 ASN A CA 1
ATOM 904 C C . ASN A 1 105 ? 18.002 2.902 -16.230 1.00 64.06 105 ASN A C 1
ATOM 906 O O . ASN A 1 105 ? 18.295 2.511 -17.360 1.00 64.06 105 ASN A O 1
ATOM 910 N N . TYR A 1 106 ? 18.034 4.190 -15.883 1.00 62.75 106 TYR A N 1
ATOM 911 C CA . TYR A 1 106 ? 18.531 5.254 -16.746 1.00 62.75 106 TYR A CA 1
ATOM 912 C C . TYR A 1 106 ? 20.061 5.402 -16.648 1.00 62.75 106 TYR A C 1
ATOM 914 O O . TYR A 1 106 ? 20.720 5.552 -17.672 1.00 62.75 106 TYR A O 1
ATOM 922 N N . PHE A 1 107 ? 20.633 5.314 -15.441 1.00 57.00 107 PHE A N 1
ATOM 923 C CA . PHE A 1 107 ? 22.064 5.512 -15.174 1.00 57.00 107 PHE A CA 1
ATOM 924 C C . PHE A 1 107 ? 22.926 4.258 -15.313 1.00 57.00 107 PHE A C 1
ATOM 926 O O . PHE A 1 107 ? 24.115 4.397 -15.559 1.00 57.00 107 PHE A O 1
ATOM 933 N N . ALA A 1 108 ? 22.375 3.043 -15.237 1.00 53.56 108 ALA A N 1
ATOM 934 C CA . ALA A 1 108 ? 23.125 1.798 -15.469 1.00 53.56 108 ALA A CA 1
ATOM 935 C C . ALA A 1 108 ? 23.646 1.632 -16.918 1.00 53.56 108 ALA A C 1
ATOM 937 O O . ALA A 1 108 ? 24.073 0.543 -17.299 1.00 53.56 108 ALA A O 1
ATOM 938 N N . ARG A 1 109 ? 23.549 2.676 -17.748 1.00 48.25 109 ARG A N 1
ATOM 939 C CA . ARG A 1 109 ? 23.943 2.692 -19.161 1.00 48.25 109 ARG A CA 1
ATOM 940 C C . ARG A 1 109 ? 24.727 3.947 -19.576 1.00 48.25 109 ARG A C 1
ATOM 942 O O . ARG A 1 109 ? 24.891 4.157 -20.774 1.00 48.25 109 ARG A O 1
ATOM 949 N N . TYR A 1 110 ? 25.202 4.743 -18.614 1.00 43.00 110 TYR A N 1
ATOM 950 C CA . TYR A 1 110 ? 26.331 5.666 -18.800 1.00 43.00 110 TYR A CA 1
ATOM 951 C C . TYR A 1 110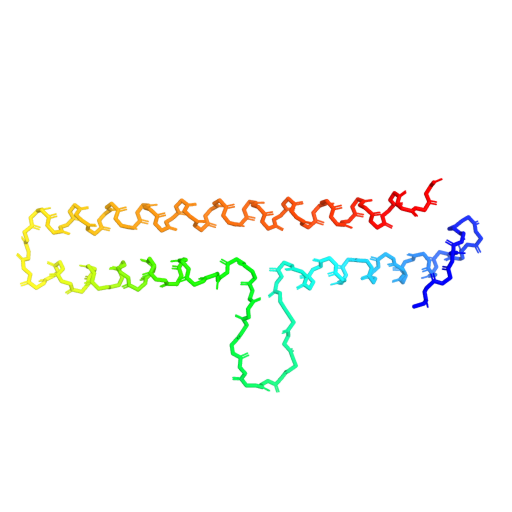 ? 27.588 5.033 -18.205 1.00 43.00 110 TYR A C 1
ATOM 953 O O . TYR A 1 110 ? 28.662 5.192 -18.820 1.00 43.00 110 TYR A O 1
#